Protein AF-A0A9P1CDG1-F1 (afdb_monomer)

Sequence (102 aa):
MGTNEDGKELAAMALNRAYCCNYGEGVAACALRCCDSVFVGASVALEMGPLQPGSLSPVTVALVSMAANGKNPEEIEQVDWVPGPVAQEMAVVATLGNLRTP

Structure (mmCIF, N/CA/C/O backbone):
data_AF-A0A9P1CDG1-F1
#
_entry.id   AF-A0A9P1CDG1-F1
#
loop_
_atom_site.group_PDB
_atom_site.id
_atom_site.type_symbol
_atom_site.label_atom_id
_atom_site.label_alt_id
_atom_site.label_comp_id
_atom_site.label_asym_id
_atom_site.label_entity_id
_atom_site.label_seq_id
_atom_site.pdbx_PDB_ins_code
_atom_site.Cartn_x
_atom_site.Cartn_y
_atom_site.Cartn_z
_atom_site.occupancy
_atom_site.B_iso_or_equiv
_atom_site.auth_seq_id
_atom_site.auth_comp_id
_atom_site.auth_asym_id
_atom_site.auth_atom_id
_atom_site.pdbx_PDB_model_num
ATOM 1 N N . MET A 1 1 ? -12.149 -8.857 14.545 1.00 46.19 1 MET A N 1
ATOM 2 C CA . MET A 1 1 ? -10.729 -8.524 14.765 1.00 46.19 1 MET A CA 1
ATOM 3 C C . MET A 1 1 ? -9.950 -9.208 13.657 1.00 46.19 1 MET A C 1
ATOM 5 O O . MET A 1 1 ? -9.727 -10.406 13.764 1.00 46.19 1 MET A O 1
ATOM 9 N N . GLY A 1 2 ? -9.682 -8.503 12.555 1.00 51.22 2 GLY A N 1
ATOM 10 C CA . GLY A 1 2 ? -8.863 -9.046 11.465 1.00 51.22 2 GLY A CA 1
ATOM 11 C C . GLY A 1 2 ? -7.423 -9.195 11.948 1.00 51.22 2 GLY A C 1
ATOM 12 O O . GLY A 1 2 ? -6.902 -8.293 12.609 1.00 51.22 2 GLY A O 1
ATOM 13 N N . THR A 1 3 ? -6.797 -10.344 11.727 1.00 54.69 3 THR A N 1
ATOM 14 C CA . THR A 1 3 ? -5.433 -10.615 12.210 1.00 54.69 3 THR A CA 1
ATOM 15 C C . THR A 1 3 ? -4.429 -9.787 11.404 1.00 54.69 3 THR A C 1
ATOM 17 O O . THR A 1 3 ? -4.737 -9.294 10.322 1.00 54.69 3 THR A O 1
ATOM 20 N N . ASN A 1 4 ? -3.218 -9.561 11.925 1.00 54.66 4 ASN A N 1
ATOM 21 C CA . ASN A 1 4 ? -2.162 -8.800 11.228 1.00 54.66 4 ASN A CA 1
ATOM 22 C C . ASN A 1 4 ? -1.790 -9.385 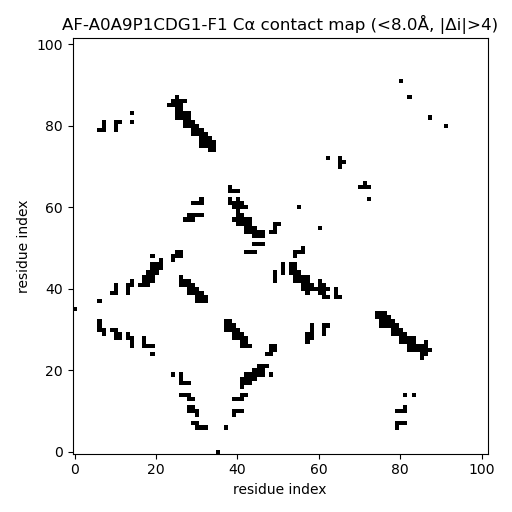9.847 1.00 54.66 4 ASN A C 1
ATOM 24 O O . ASN A 1 4 ? -1.187 -8.695 9.031 1.00 54.66 4 ASN A O 1
ATOM 28 N N . GLU A 1 5 ? -2.172 -10.633 9.572 1.00 59.56 5 GLU A N 1
ATOM 29 C CA . GLU A 1 5 ? -1.958 -11.319 8.295 1.00 59.56 5 GLU A CA 1
ATOM 30 C C . GLU A 1 5 ? -2.842 -10.750 7.167 1.00 59.56 5 GLU A C 1
ATOM 32 O O . GLU A 1 5 ? -2.358 -10.603 6.044 1.00 59.56 5 GLU A O 1
ATOM 37 N N . ASP A 1 6 ? -4.056 -10.279 7.481 1.00 79.38 6 ASP A N 1
ATOM 38 C CA . ASP A 1 6 ? -5.017 -9.767 6.489 1.00 79.38 6 ASP A CA 1
ATOM 39 C C . ASP A 1 6 ? -4.489 -8.535 5.730 1.00 79.38 6 ASP A C 1
ATOM 41 O O . ASP A 1 6 ? -4.676 -8.391 4.524 1.00 79.38 6 ASP A O 1
ATOM 45 N N . GLY A 1 7 ? -3.801 -7.621 6.425 1.00 83.94 7 GLY A N 1
ATOM 46 C CA . GLY A 1 7 ? -3.349 -6.354 5.833 1.00 83.94 7 GLY A CA 1
ATOM 47 C C . GLY A 1 7 ? -2.219 -6.554 4.826 1.00 83.94 7 GLY A C 1
ATOM 48 O O . GLY A 1 7 ? -2.228 -5.985 3.732 1.00 83.94 7 GLY A O 1
ATOM 49 N N . LYS A 1 8 ? -1.273 -7.432 5.163 1.00 86.00 8 LYS A N 1
ATOM 50 C CA . LYS A 1 8 ? -0.129 -7.753 4.308 1.00 86.00 8 LYS A CA 1
ATOM 51 C C . LYS A 1 8 ? -0.546 -8.553 3.074 1.00 86.00 8 LYS A C 1
ATOM 53 O O . LYS A 1 8 ? -0.030 -8.292 1.987 1.00 86.00 8 LYS A O 1
ATOM 58 N N . GLU A 1 9 ? -1.495 -9.477 3.220 1.00 89.62 9 GLU A N 1
ATOM 59 C CA . GLU A 1 9 ? -2.065 -10.223 2.094 1.00 89.62 9 GLU A CA 1
ATOM 60 C C . GLU A 1 9 ? -2.841 -9.298 1.148 1.00 89.62 9 GLU A C 1
ATOM 62 O O . GLU A 1 9 ? -2.596 -9.304 -0.061 1.00 89.62 9 GLU A O 1
ATOM 67 N N . LEU A 1 10 ? -3.690 -8.416 1.684 1.00 91.75 10 LEU A N 1
ATOM 68 C CA . LEU A 1 10 ? -4.426 -7.434 0.884 1.00 91.75 10 LEU A CA 1
ATOM 69 C C . LEU A 1 10 ? -3.488 -6.465 0.146 1.00 91.75 10 LEU A C 1
ATOM 71 O O . LEU A 1 10 ? -3.714 -6.165 -1.030 1.00 91.75 10 LEU A O 1
ATOM 75 N N . ALA A 1 11 ? -2.406 -6.017 0.788 1.00 90.25 11 ALA A N 1
ATOM 76 C CA . ALA A 1 11 ? -1.372 -5.221 0.130 1.00 90.25 11 ALA A CA 1
ATOM 77 C C . ALA A 1 11 ? -0.667 -6.011 -0.989 1.00 90.25 11 ALA A C 1
ATOM 79 O O . ALA A 1 11 ? -0.464 -5.480 -2.081 1.00 90.25 11 ALA A O 1
ATOM 80 N N . ALA A 1 12 ? -0.351 -7.292 -0.775 1.00 88.75 12 ALA A N 1
ATOM 81 C CA . ALA A 1 12 ? 0.241 -8.144 -1.807 1.00 88.75 12 ALA A CA 1
ATOM 82 C C . ALA A 1 12 ? -0.708 -8.361 -2.998 1.00 88.75 12 ALA A C 1
ATOM 84 O O . ALA A 1 12 ? -0.279 -8.334 -4.151 1.00 88.75 12 ALA A O 1
ATOM 85 N N . MET A 1 13 ? -2.012 -8.497 -2.748 1.00 88.81 13 MET A N 1
ATOM 86 C CA . MET A 1 13 ? -3.016 -8.539 -3.813 1.00 88.81 13 MET A CA 1
ATOM 87 C C . MET A 1 13 ? -3.101 -7.208 -4.572 1.00 88.81 13 MET A C 1
ATOM 89 O O . MET A 1 13 ? -3.231 -7.212 -5.798 1.00 88.81 13 MET A O 1
ATOM 93 N N . ALA A 1 14 ? -3.008 -6.074 -3.871 1.00 90.56 14 ALA A N 1
ATOM 94 C CA . ALA A 1 14 ? -3.017 -4.745 -4.479 1.00 90.56 14 ALA A CA 1
ATOM 95 C C . ALA A 1 14 ? -1.774 -4.484 -5.344 1.00 90.56 14 ALA A C 1
ATOM 97 O O . ALA A 1 14 ? -1.891 -3.843 -6.388 1.00 90.56 14 ALA A O 1
ATOM 98 N N . LEU A 1 15 ? -0.614 -5.037 -4.975 1.00 88.81 15 LEU A N 1
ATOM 99 C CA . LEU A 1 15 ? 0.621 -4.934 -5.757 1.00 88.81 15 LEU A CA 1
ATOM 100 C C . LEU A 1 15 ? 0.452 -5.445 -7.195 1.00 88.81 15 LEU A C 1
ATOM 102 O O . LEU A 1 15 ? 0.999 -4.847 -8.117 1.00 88.81 15 LEU A O 1
ATOM 106 N N . ASN A 1 16 ? -0.363 -6.483 -7.412 1.00 85.38 16 ASN A N 1
ATOM 107 C CA . ASN A 1 16 ? -0.655 -7.012 -8.753 1.00 85.38 16 ASN A CA 1
ATOM 108 C C . ASN A 1 16 ? -1.403 -6.018 -9.660 1.00 85.38 16 ASN A C 1
ATOM 110 O O . ASN A 1 16 ? -1.559 -6.269 -10.853 1.00 85.38 16 ASN A O 1
ATOM 114 N N . ARG A 1 17 ? -1.896 -4.908 -9.100 1.00 87.62 17 ARG A N 1
ATOM 115 C CA . ARG A 1 17 ? -2.544 -3.808 -9.826 1.00 87.62 17 ARG A CA 1
ATOM 116 C C . ARG A 1 17 ? -1.684 -2.547 -9.883 1.00 87.62 17 ARG A C 1
ATOM 118 O O . ARG A 1 17 ? -2.152 -1.531 -10.391 1.00 87.62 17 ARG A O 1
ATOM 125 N N . ALA A 1 18 ? -0.463 -2.589 -9.352 1.00 86.88 18 ALA A N 1
ATOM 126 C CA . ALA A 1 18 ? 0.456 -1.472 -9.469 1.00 86.88 18 ALA A CA 1
ATOM 127 C C . ALA A 1 18 ? 0.839 -1.256 -10.937 1.00 86.88 18 ALA A C 1
ATOM 129 O O . ALA A 1 18 ? 0.956 -2.208 -11.712 1.00 86.88 18 ALA A O 1
ATOM 130 N N . TYR A 1 19 ? 1.047 0.001 -11.312 1.00 83.69 19 TYR A N 1
ATOM 131 C CA . TYR A 1 19 ? 1.360 0.377 -12.683 1.00 83.69 19 TYR A CA 1
ATOM 132 C C . TYR A 1 19 ? 2.600 1.262 -12.735 1.00 83.69 19 TYR A C 1
ATOM 134 O O . TYR A 1 19 ? 2.710 2.242 -12.000 1.00 83.69 19 TYR A O 1
ATOM 142 N N . CYS A 1 20 ? 3.509 0.925 -13.645 1.00 78.50 20 CYS A N 1
ATOM 143 C CA . CYS A 1 20 ? 4.598 1.782 -14.086 1.00 78.50 20 CYS A CA 1
ATOM 144 C C . CYS A 1 20 ? 4.797 1.560 -15.588 1.00 78.50 20 CYS A C 1
ATOM 146 O O . CYS A 1 20 ? 4.839 0.412 -16.036 1.00 78.50 20 CYS A O 1
ATOM 148 N N . CYS A 1 21 ? 4.916 2.634 -16.368 1.00 71.00 21 CYS A N 1
ATOM 149 C CA . CYS A 1 21 ? 5.157 2.524 -17.809 1.00 71.00 21 CYS A CA 1
ATOM 150 C C . CYS A 1 21 ? 6.582 2.044 -18.141 1.00 71.00 21 CYS A C 1
ATOM 152 O O . CYS A 1 21 ? 6.800 1.456 -19.199 1.00 71.00 21 CYS A O 1
ATOM 154 N N . ASN A 1 22 ? 7.542 2.274 -17.239 1.00 66.62 22 ASN A N 1
ATOM 155 C CA . ASN A 1 22 ? 8.916 1.818 -17.378 1.00 66.62 22 ASN A CA 1
ATOM 156 C C . ASN A 1 22 ? 9.055 0.435 -16.743 1.00 66.62 22 ASN A C 1
ATOM 158 O O . ASN A 1 22 ? 9.005 0.261 -15.523 1.00 66.62 22 ASN A O 1
ATOM 162 N N . TYR A 1 23 ? 9.224 -0.567 -17.603 1.00 52.38 23 TYR A N 1
ATOM 163 C CA . TYR A 1 23 ? 9.465 -1.941 -17.185 1.00 52.38 23 TYR A CA 1
ATOM 164 C C . TYR A 1 23 ? 10.770 -2.005 -16.377 1.00 52.38 23 TYR A C 1
ATOM 166 O O . TYR A 1 23 ? 11.825 -1.628 -16.881 1.00 52.38 23 TYR A O 1
ATOM 174 N N . GLY A 1 24 ? 10.706 -2.487 -15.134 1.00 51.97 24 GLY A N 1
ATOM 175 C CA . GLY A 1 24 ? 11.884 -2.631 -14.272 1.00 51.97 24 GLY A CA 1
ATOM 176 C C . GLY A 1 24 ? 12.037 -1.581 -13.173 1.00 51.97 24 GLY A C 1
ATOM 177 O O . GLY A 1 24 ? 13.075 -1.557 -12.526 1.00 51.97 24 GLY A O 1
ATOM 178 N N . GLU A 1 25 ? 11.033 -0.745 -12.914 1.00 61.75 25 GLU A N 1
ATOM 179 C CA . GLU A 1 25 ? 11.047 0.127 -11.737 1.00 61.75 25 GLU A CA 1
ATOM 180 C C . GLU A 1 25 ? 10.252 -0.427 -10.561 1.00 61.75 25 GLU A C 1
ATOM 182 O O . GLU A 1 25 ? 9.294 -1.190 -10.705 1.00 61.75 25 GLU A O 1
ATOM 187 N N . GLY A 1 26 ? 10.687 -0.032 -9.366 1.00 66.56 26 GLY A N 1
ATOM 188 C CA . GLY A 1 26 ? 10.120 -0.482 -8.112 1.00 66.56 26 GLY A CA 1
ATOM 189 C C . GLY A 1 26 ? 8.686 -0.005 -7.901 1.00 66.56 26 GLY A C 1
ATOM 190 O O . GLY A 1 26 ? 8.453 1.085 -7.385 1.00 66.56 26 GLY A O 1
ATOM 191 N N . VAL A 1 27 ? 7.717 -0.851 -8.240 1.00 79.69 27 VAL A N 1
ATOM 192 C CA . VAL A 1 27 ? 6.331 -0.710 -7.782 1.00 79.69 27 VAL A CA 1
ATOM 193 C C . VAL A 1 27 ? 6.186 -1.218 -6.353 1.00 79.69 27 VAL A C 1
ATOM 195 O O . VAL A 1 27 ? 6.927 -2.095 -5.927 1.00 79.69 27 VAL A O 1
ATOM 198 N N . ALA A 1 28 ? 5.226 -0.700 -5.601 1.00 87.25 28 ALA A N 1
ATOM 199 C CA . ALA A 1 28 ? 4.924 -1.186 -4.264 1.00 87.25 28 ALA A CA 1
ATOM 200 C C . ALA A 1 28 ? 3.419 -1.112 -4.004 1.00 87.25 28 ALA A C 1
ATOM 202 O O . ALA A 1 28 ? 2.654 -0.550 -4.794 1.00 87.25 28 ALA A O 1
ATOM 203 N N . ALA A 1 29 ? 3.005 -1.686 -2.886 1.00 90.81 29 ALA A N 1
ATOM 204 C CA . ALA A 1 29 ? 1.662 -1.557 -2.362 1.00 90.81 29 ALA A CA 1
ATOM 205 C C . ALA A 1 29 ? 1.698 -1.375 -0.848 1.00 90.81 29 ALA A C 1
ATOM 207 O O . ALA A 1 29 ? 2.653 -1.777 -0.178 1.00 90.81 29 ALA A O 1
ATOM 208 N N . CYS A 1 30 ? 0.645 -0.781 -0.303 1.00 93.06 30 CYS A N 1
ATOM 209 C CA . CYS A 1 30 ? 0.446 -0.711 1.131 1.00 93.06 30 CYS A CA 1
ATOM 210 C C . CYS A 1 30 ? -0.997 -1.017 1.518 1.00 93.06 30 CYS A C 1
ATOM 212 O O . CYS A 1 30 ? -1.916 -0.854 0.713 1.00 93.06 30 CYS A O 1
ATOM 214 N N . A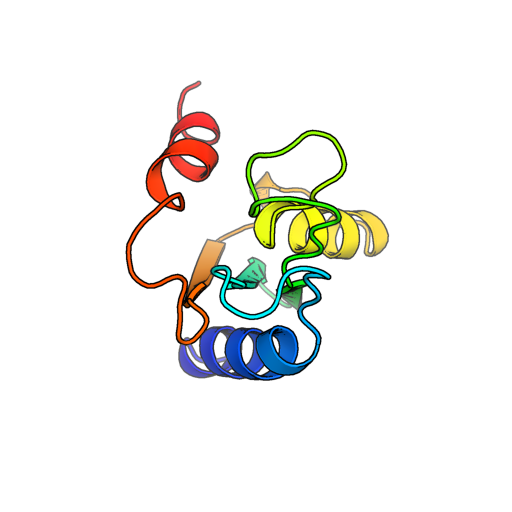LA A 1 31 ? -1.182 -1.390 2.778 1.00 94.62 31 ALA A N 1
ATOM 215 C CA . ALA A 1 31 ? -2.470 -1.424 3.445 1.00 94.62 31 ALA A CA 1
ATOM 216 C C . ALA A 1 31 ? -2.431 -0.523 4.684 1.00 94.62 31 ALA A C 1
ATOM 218 O O . ALA A 1 31 ? -1.486 -0.580 5.470 1.00 94.62 31 ALA A O 1
ATOM 219 N N . LEU A 1 32 ? -3.456 0.306 4.846 1.00 94.12 32 LEU A N 1
ATOM 220 C CA . LEU A 1 32 ? -3.737 1.092 6.040 1.00 94.12 32 LEU A CA 1
ATOM 221 C C . LEU A 1 32 ? -4.830 0.374 6.819 1.00 94.12 32 LEU A C 1
ATOM 223 O O . LEU A 1 32 ? -5.917 0.136 6.286 1.00 94.12 32 LEU A O 1
ATOM 227 N N . ARG A 1 33 ? -4.543 0.021 8.066 1.00 92.12 33 ARG A N 1
ATOM 228 C CA . ARG A 1 33 ? -5.508 -0.605 8.964 1.00 92.12 33 ARG A CA 1
ATOM 229 C C . ARG A 1 33 ? -6.110 0.445 9.883 1.00 92.12 33 ARG A C 1
ATOM 231 O O . ARG A 1 33 ? -5.379 1.137 10.587 1.00 92.12 33 ARG A O 1
ATOM 238 N N . CYS A 1 34 ? -7.431 0.495 9.888 1.00 89.06 34 CYS A N 1
ATOM 239 C CA . CYS A 1 34 ? -8.254 1.201 10.862 1.00 89.06 34 CYS A CA 1
ATOM 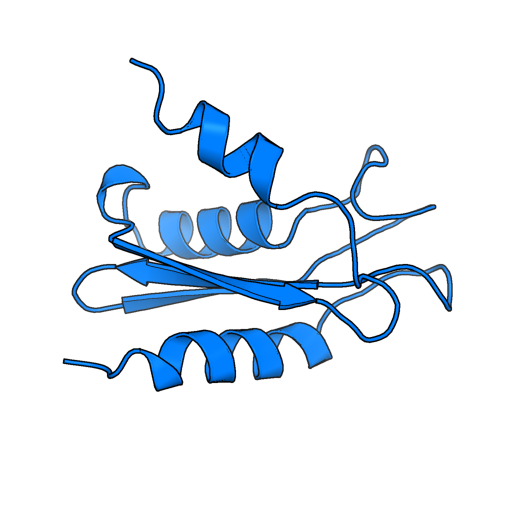240 C C . CYS A 1 34 ? -9.060 0.161 11.653 1.00 89.06 34 CYS A C 1
ATOM 242 O O . CYS A 1 34 ? -9.311 -0.920 11.119 1.00 89.06 34 CYS A O 1
ATOM 244 N N . CYS A 1 35 ? -9.508 0.490 12.871 1.00 82.25 35 CYS A N 1
ATOM 245 C CA . CYS A 1 35 ? -10.230 -0.396 13.806 1.00 82.25 35 CYS A CA 1
ATOM 246 C C . CYS A 1 35 ? -11.061 -1.532 13.162 1.00 82.25 35 CYS A C 1
ATOM 248 O O . CYS A 1 35 ? -10.981 -2.692 13.571 1.00 82.25 35 CYS A O 1
ATOM 250 N N . ASP A 1 36 ? -11.900 -1.189 12.178 1.00 86.00 36 ASP A N 1
ATOM 251 C CA . ASP A 1 36 ? -12.861 -2.076 11.515 1.00 86.00 36 ASP A CA 1
ATOM 252 C C . ASP A 1 36 ? -12.624 -2.270 10.006 1.00 86.00 36 ASP A C 1
ATOM 254 O O . ASP A 1 36 ? -13.398 -2.973 9.357 1.00 86.00 36 ASP A O 1
ATOM 258 N N . SER A 1 37 ? -11.588 -1.652 9.432 1.00 90.12 37 SER A N 1
ATOM 259 C CA . SER A 1 37 ? -11.437 -1.502 7.980 1.00 90.12 37 SER A CA 1
ATOM 260 C C . SER A 1 37 ? -9.978 -1.588 7.534 1.00 90.12 37 SER A C 1
ATOM 262 O O . SER A 1 37 ? -9.066 -1.178 8.248 1.00 90.12 37 SER A O 1
ATOM 264 N N . VAL A 1 38 ? -9.749 -2.062 6.308 1.00 92.75 38 VAL A N 1
ATOM 265 C CA . VAL A 1 38 ? -8.426 -2.050 5.672 1.00 92.75 38 VAL A CA 1
ATOM 266 C C . VAL A 1 38 ? -8.526 -1.366 4.315 1.00 92.75 38 VAL A C 1
ATOM 268 O O . VAL A 1 38 ? -9.344 -1.750 3.480 1.00 92.75 38 VAL A O 1
ATOM 271 N N . PHE A 1 39 ? -7.674 -0.371 4.083 1.00 94.12 39 PHE A N 1
ATOM 272 C CA . PHE A 1 39 ? -7.610 0.382 2.833 1.00 94.12 39 PHE A CA 1
ATOM 273 C C . PHE A 1 39 ? -6.285 0.121 2.141 1.00 94.12 39 PHE A C 1
ATOM 275 O O . PHE A 1 39 ? -5.227 0.308 2.733 1.00 94.12 39 PHE A O 1
ATOM 282 N N . VAL A 1 40 ? -6.330 -0.303 0.883 1.00 94.38 40 VAL A N 1
ATOM 283 C CA . VAL A 1 40 ? -5.125 -0.631 0.119 1.00 94.38 40 VAL A CA 1
ATOM 284 C C . VAL A 1 40 ? -4.815 0.425 -0.925 1.00 94.38 40 VAL A C 1
ATOM 286 O O . VAL A 1 40 ? -5.711 1.052 -1.487 1.00 94.38 40 VAL A O 1
ATOM 289 N N . GLY A 1 41 ? -3.533 0.584 -1.218 1.00 93.25 41 GLY A N 1
ATOM 290 C CA . GLY A 1 41 ? -3.056 1.427 -2.300 1.00 93.25 41 GLY A CA 1
ATOM 291 C C . GLY A 1 41 ? -1.888 0.769 -3.008 1.00 93.25 41 GLY A C 1
ATOM 292 O O . GLY A 1 41 ? -1.076 0.090 -2.386 1.00 93.25 41 GLY A O 1
ATOM 293 N N . ALA A 1 42 ? -1.819 0.957 -4.319 1.00 91.44 42 ALA A N 1
ATOM 294 C CA . ALA A 1 42 ? -0.743 0.464 -5.166 1.00 91.44 42 ALA A CA 1
ATOM 295 C C . ALA A 1 42 ? -0.090 1.647 -5.881 1.00 91.44 42 ALA A C 1
ATOM 297 O O . ALA A 1 42 ? -0.772 2.625 -6.193 1.00 91.44 42 ALA A O 1
ATOM 298 N N . SER A 1 43 ? 1.217 1.568 -6.132 1.00 87.56 43 SER A N 1
ATOM 299 C CA . SER A 1 43 ? 1.929 2.614 -6.867 1.00 87.56 43 SER A CA 1
ATOM 300 C C . SER A 1 43 ? 1.334 2.797 -8.261 1.00 87.56 43 SER A C 1
ATOM 302 O O . SER A 1 43 ? 1.079 1.818 -8.969 1.00 87.56 43 SER A O 1
ATOM 304 N N . VAL A 1 44 ? 1.206 4.052 -8.680 1.00 85.56 44 VAL A N 1
ATOM 305 C CA . VAL A 1 44 ? 0.919 4.422 -10.070 1.00 85.56 44 VAL A CA 1
ATOM 306 C C . VAL A 1 44 ? 1.988 5.411 -10.499 1.00 85.56 44 VAL A C 1
ATOM 308 O O . VAL A 1 44 ? 2.017 6.521 -9.985 1.00 85.56 44 VAL A O 1
ATOM 311 N N . ALA A 1 45 ? 2.883 5.021 -11.400 1.00 79.69 45 ALA A N 1
ATOM 312 C CA . ALA A 1 45 ? 3.973 5.872 -11.870 1.00 79.69 45 ALA A CA 1
ATOM 313 C C . ALA A 1 45 ? 3.885 6.108 -13.382 1.00 79.69 45 ALA A C 1
ATOM 315 O O . ALA A 1 45 ? 3.604 5.183 -14.151 1.00 79.69 45 ALA A O 1
ATOM 316 N N . LEU A 1 46 ? 4.110 7.361 -13.788 1.00 63.25 46 LEU A N 1
ATOM 317 C CA . LEU A 1 46 ? 4.069 7.793 -15.190 1.00 63.25 46 LEU A CA 1
ATOM 318 C C . LEU A 1 46 ? 5.454 7.899 -15.829 1.00 63.25 46 LEU A C 1
ATOM 320 O O . LEU A 1 46 ? 5.530 7.761 -17.039 1.00 63.25 46 LEU A O 1
ATOM 324 N N . GLU A 1 47 ? 6.515 8.126 -15.049 1.00 57.38 47 GLU A N 1
ATOM 325 C CA . GLU A 1 47 ? 7.919 8.097 -15.480 1.00 57.38 47 GLU A CA 1
ATOM 326 C C . GLU A 1 47 ? 8.821 7.795 -14.271 1.00 57.38 47 GLU A C 1
ATOM 328 O O . GLU A 1 47 ? 8.500 8.189 -13.153 1.00 57.38 47 GLU A O 1
ATOM 333 N N . MET A 1 48 ? 9.943 7.112 -14.514 1.00 55.09 48 MET A N 1
ATOM 334 C CA . MET A 1 48 ? 11.129 6.963 -13.646 1.00 55.09 48 MET A CA 1
ATOM 335 C C . MET A 1 48 ? 10.889 6.917 -12.105 1.00 55.09 48 MET A C 1
ATOM 337 O O . MET A 1 48 ? 11.537 7.634 -11.335 1.00 55.09 48 MET A O 1
ATOM 341 N N . GLY A 1 49 ? 9.948 6.089 -11.646 1.00 53.75 49 GLY A N 1
ATOM 342 C CA . GLY A 1 49 ? 9.780 5.688 -10.253 1.00 53.75 49 GLY A CA 1
ATOM 343 C C . GLY A 1 49 ? 8.732 6.476 -9.450 1.00 53.75 49 GLY A C 1
ATOM 344 O O . GLY A 1 49 ? 8.143 7.460 -9.905 1.00 53.75 49 GLY A O 1
ATOM 345 N N . PRO A 1 50 ? 8.473 6.059 -8.196 1.00 53.62 50 PRO A N 1
ATOM 346 C CA . PRO A 1 50 ? 7.416 6.627 -7.352 1.00 53.62 50 PRO A CA 1
ATOM 347 C C . PRO A 1 50 ? 7.680 8.066 -6.866 1.00 53.62 50 PRO A C 1
ATOM 349 O O . PRO A 1 50 ? 6.828 8.630 -6.186 1.00 53.62 50 PRO A O 1
ATOM 352 N N . LEU A 1 51 ? 8.841 8.654 -7.185 1.00 56.78 51 LEU A N 1
ATOM 353 C CA . LEU A 1 51 ? 9.274 9.980 -6.717 1.00 56.78 51 LEU A CA 1
ATOM 354 C C . LEU A 1 51 ? 9.209 11.077 -7.795 1.00 56.78 51 LEU A C 1
ATOM 356 O O . LEU A 1 51 ? 9.564 12.220 -7.514 1.00 56.78 51 LEU A O 1
ATOM 360 N N . GLN A 1 52 ? 8.776 10.752 -9.014 1.00 63.97 52 GLN A N 1
ATOM 361 C CA . GLN A 1 52 ? 8.643 11.735 -10.090 1.00 63.97 52 GLN A CA 1
ATOM 362 C C . GLN A 1 52 ? 7.307 12.492 -10.014 1.00 63.97 52 GLN A C 1
ATOM 364 O O . GLN A 1 52 ? 6.299 11.941 -9.553 1.00 63.97 52 GLN A O 1
ATOM 369 N N . PRO A 1 53 ? 7.259 13.748 -10.495 1.00 60.62 53 PRO A N 1
ATOM 370 C CA . PRO A 1 53 ? 6.009 14.474 -10.674 1.00 60.62 53 PRO A CA 1
ATOM 371 C C . PRO A 1 53 ? 5.018 13.665 -11.523 1.00 60.62 53 PRO A C 1
ATOM 373 O O . PRO A 1 53 ? 5.342 13.230 -12.623 1.00 60.62 53 PRO A O 1
ATOM 376 N N . GLY A 1 54 ? 3.802 13.468 -11.010 1.00 69.06 54 GLY A N 1
ATOM 377 C CA . GLY A 1 54 ? 2.763 12.671 -11.675 1.00 69.06 54 GLY A CA 1
ATOM 378 C C . GLY A 1 54 ? 2.681 11.210 -11.221 1.00 69.06 54 GLY A C 1
ATOM 379 O O . GLY A 1 54 ? 1.715 10.535 -11.574 1.00 69.06 54 GLY A O 1
ATOM 380 N N . SER A 1 55 ? 3.622 10.737 -10.399 1.00 78.75 55 SER A N 1
ATOM 381 C CA . SER A 1 55 ? 3.519 9.441 -9.726 1.00 78.75 55 SER A CA 1
ATOM 382 C C . SER A 1 55 ? 2.717 9.550 -8.422 1.00 78.75 55 SER A C 1
ATOM 384 O O . SER A 1 55 ? 2.831 10.517 -7.668 1.00 78.75 55 SER A O 1
ATOM 386 N N . LEU A 1 56 ? 1.910 8.533 -8.132 1.00 84.38 56 LEU A N 1
ATOM 387 C CA . LEU A 1 56 ? 1.204 8.353 -6.870 1.00 84.38 56 LEU A CA 1
ATOM 388 C C . LEU A 1 56 ? 1.860 7.228 -6.076 1.00 84.38 56 LEU A C 1
ATOM 390 O O . LEU A 1 56 ? 1.965 6.086 -6.536 1.00 84.38 56 LEU A O 1
ATOM 394 N N . SER A 1 57 ? 2.270 7.557 -4.852 1.00 84.69 57 SER A N 1
ATOM 395 C CA . SER A 1 57 ? 2.769 6.563 -3.907 1.00 84.69 57 SER A CA 1
ATOM 396 C C . SER A 1 57 ? 1.633 5.638 -3.438 1.00 84.69 57 SER A C 1
ATOM 398 O O . SER A 1 57 ? 0.480 6.079 -3.360 1.00 84.69 57 SER A O 1
ATOM 400 N N . PRO A 1 58 ? 1.931 4.389 -3.036 1.00 89.25 58 PRO A N 1
ATOM 401 C CA . PRO A 1 58 ? 0.932 3.479 -2.477 1.00 89.25 58 PRO A CA 1
ATOM 402 C C . PRO A 1 58 ? 0.180 4.078 -1.290 1.00 89.25 58 PRO A C 1
ATOM 404 O O . PRO A 1 58 ? -1.036 3.945 -1.200 1.00 89.25 58 PRO A O 1
ATOM 407 N N . VAL A 1 59 ? 0.894 4.798 -0.415 1.00 90.81 59 VAL A N 1
ATOM 408 C CA . VAL A 1 59 ? 0.311 5.439 0.772 1.00 90.81 59 VAL A CA 1
ATOM 409 C C . VAL A 1 59 ? -0.686 6.513 0.363 1.00 90.81 59 VAL A C 1
ATOM 411 O O . VAL A 1 59 ? -1.784 6.562 0.907 1.00 90.81 59 VAL A O 1
ATOM 414 N N . THR A 1 60 ? -0.348 7.339 -0.630 1.00 90.88 60 THR A N 1
ATOM 415 C CA . THR A 1 60 ? -1.262 8.361 -1.156 1.00 90.88 60 THR A CA 1
ATOM 416 C C . THR A 1 60 ? -2.540 7.724 -1.695 1.00 90.88 60 THR A C 1
ATOM 418 O O . THR A 1 60 ? -3.632 8.186 -1.377 1.00 90.88 60 THR A O 1
ATOM 421 N N . VAL A 1 61 ? -2.422 6.637 -2.461 1.00 92.69 61 VAL A N 1
ATOM 422 C CA . VAL A 1 61 ? -3.587 5.924 -3.008 1.00 92.69 61 VAL A CA 1
ATOM 423 C C . VAL A 1 61 ? -4.443 5.317 -1.891 1.00 92.69 61 VAL A C 1
ATOM 425 O O . VAL A 1 61 ? -5.666 5.465 -1.910 1.00 92.69 61 VAL A O 1
ATOM 428 N N . ALA A 1 62 ? -3.822 4.698 -0.885 1.00 93.50 62 ALA A N 1
ATOM 429 C CA . ALA A 1 62 ? -4.543 4.119 0.246 1.00 93.50 62 ALA A CA 1
ATOM 430 C C . ALA A 1 62 ? -5.257 5.192 1.087 1.00 93.50 62 ALA A C 1
ATOM 432 O O . ALA A 1 62 ? -6.412 5.004 1.465 1.00 93.50 62 ALA A O 1
ATOM 433 N N . LEU A 1 63 ? -4.614 6.343 1.318 1.00 94.00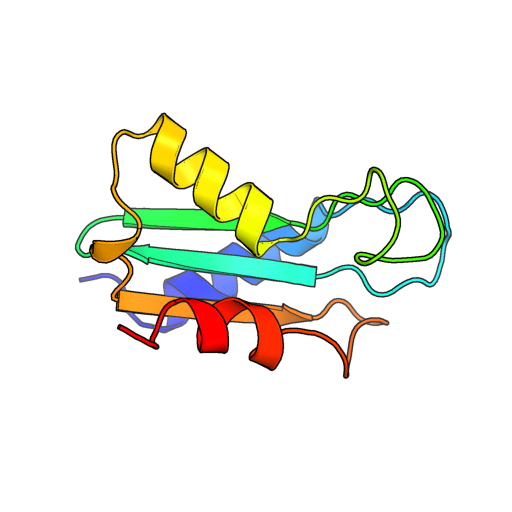 63 LEU A N 1
ATOM 434 C CA . LEU A 1 63 ? -5.213 7.487 2.014 1.00 94.00 63 LEU A CA 1
ATOM 435 C C . LEU A 1 63 ? -6.405 8.067 1.246 1.00 94.00 63 LEU A C 1
ATOM 437 O O . LEU A 1 63 ? -7.417 8.397 1.857 1.00 94.00 63 LEU A O 1
ATOM 441 N N . VAL A 1 64 ? -6.329 8.153 -0.085 1.00 94.50 64 VAL A N 1
ATOM 442 C CA . VAL A 1 64 ? -7.470 8.578 -0.914 1.00 94.50 64 VAL A CA 1
ATOM 443 C C . VAL A 1 64 ? -8.624 7.582 -0.801 1.00 94.50 64 VAL A C 1
ATOM 445 O O . VAL A 1 64 ? -9.767 7.999 -0.618 1.00 94.50 64 VAL A O 1
ATOM 448 N N . SER A 1 65 ? -8.344 6.274 -0.849 1.00 93.44 65 SER A N 1
ATOM 449 C CA . SER A 1 65 ? -9.371 5.240 -0.654 1.00 93.44 65 SER A CA 1
ATOM 450 C C . SER A 1 65 ? -10.026 5.339 0.724 1.00 93.44 65 SER A C 1
ATOM 452 O O . SER A 1 65 ? -11.236 5.156 0.851 1.00 93.44 65 SER A O 1
ATOM 454 N N . MET A 1 66 ? -9.236 5.623 1.752 1.00 93.88 66 MET A N 1
ATOM 455 C CA . MET A 1 66 ? -9.695 5.787 3.123 1.00 93.88 66 MET A CA 1
ATOM 456 C C . MET A 1 66 ? -10.571 7.040 3.285 1.00 93.88 66 MET A C 1
ATOM 458 O O . MET A 1 66 ? -11.689 6.951 3.796 1.00 93.88 66 MET A O 1
ATOM 462 N N . ALA A 1 67 ? -10.126 8.182 2.755 1.00 94.31 67 ALA A N 1
ATOM 463 C CA . ALA A 1 67 ? -10.887 9.430 2.761 1.00 94.31 67 ALA A CA 1
ATOM 464 C C . ALA A 1 67 ? -12.206 9.309 1.978 1.00 94.31 67 ALA A C 1
ATOM 466 O O . ALA A 1 67 ? -13.240 9.803 2.425 1.00 94.31 67 ALA A O 1
ATOM 467 N N . ALA A 1 68 ? -12.209 8.586 0.853 1.00 94.75 68 ALA A N 1
ATOM 468 C CA . ALA A 1 68 ? -13.418 8.309 0.074 1.00 94.75 68 ALA A CA 1
ATOM 469 C C . ALA A 1 68 ? -14.464 7.477 0.843 1.00 94.75 68 ALA A C 1
ATOM 471 O O . ALA A 1 68 ? -15.643 7.510 0.498 1.00 94.75 68 ALA A O 1
ATOM 472 N N . ASN A 1 69 ? -14.047 6.762 1.893 1.00 93.12 69 ASN A N 1
ATOM 473 C CA . ASN A 1 69 ? -14.923 6.014 2.798 1.00 93.12 69 ASN A CA 1
ATOM 474 C C . ASN A 1 69 ? -15.201 6.763 4.117 1.00 93.12 69 ASN A C 1
ATOM 476 O O . ASN A 1 69 ? -15.729 6.174 5.058 1.00 93.12 69 ASN A O 1
ATOM 480 N N . GLY A 1 70 ? -14.864 8.056 4.197 1.00 93.38 70 GLY A N 1
ATOM 481 C CA . GLY A 1 70 ? -15.177 8.908 5.347 1.00 93.38 70 GLY A CA 1
ATOM 482 C C . GLY A 1 70 ? -14.329 8.643 6.594 1.00 93.38 70 GLY A C 1
ATOM 483 O O . GLY A 1 70 ? -14.763 8.981 7.692 1.00 93.38 70 GLY A O 1
ATOM 484 N N . LYS A 1 71 ? -13.151 8.029 6.440 1.00 91.81 71 LYS A N 1
ATOM 485 C CA . LYS A 1 71 ? -12.218 7.737 7.537 1.00 91.81 71 LYS A CA 1
ATOM 486 C C . LYS A 1 71 ? -11.107 8.789 7.617 1.00 91.81 71 LYS A C 1
ATOM 488 O O . LYS A 1 71 ? -10.643 9.285 6.587 1.00 91.81 71 LYS A O 1
ATOM 493 N N . ASN A 1 72 ? -10.656 9.099 8.830 1.00 92.06 72 ASN A N 1
ATOM 494 C CA . ASN A 1 72 ? -9.640 10.123 9.100 1.00 92.06 72 ASN A CA 1
ATOM 495 C C . ASN A 1 72 ? -8.260 9.506 9.339 1.00 92.06 72 ASN A C 1
ATOM 497 O O . ASN A 1 72 ? -8.188 8.506 10.048 1.00 92.06 72 ASN A O 1
ATOM 501 N N . PRO A 1 73 ? -7.156 10.087 8.826 1.00 89.25 73 PRO A N 1
ATOM 502 C CA . PRO A 1 73 ? -5.802 9.531 8.975 1.00 89.25 73 PRO A CA 1
ATOM 503 C C . PRO A 1 73 ? -5.379 9.196 10.416 1.00 89.25 73 PRO A C 1
ATOM 505 O O . PRO A 1 73 ? -4.556 8.312 10.623 1.00 89.25 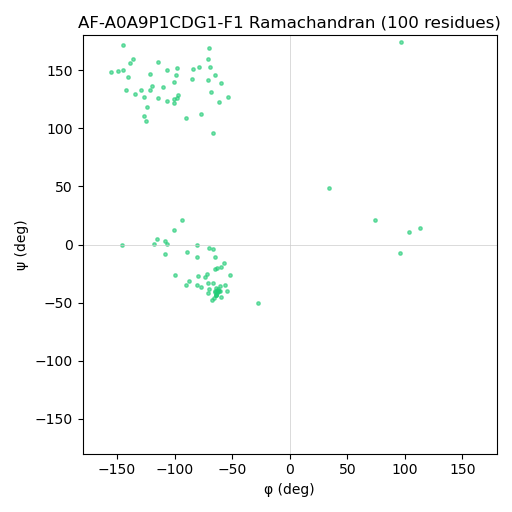73 PRO A O 1
ATOM 508 N N . GLU A 1 74 ? -5.956 9.871 11.411 1.00 92.25 74 GLU A N 1
ATOM 509 C CA . GLU A 1 74 ? -5.739 9.608 12.840 1.00 92.25 74 GLU A CA 1
ATOM 510 C C . GLU A 1 74 ? -6.239 8.222 13.291 1.00 92.25 74 GLU A C 1
ATOM 512 O O . GLU A 1 74 ? -5.777 7.697 14.299 1.00 92.25 74 GLU A O 1
ATOM 517 N N . GLU A 1 75 ? -7.148 7.604 12.532 1.00 91.19 75 GLU A N 1
ATOM 518 C CA . GLU A 1 75 ? -7.682 6.258 12.774 1.00 91.19 75 GLU A CA 1
ATOM 519 C C . GLU A 1 75 ? -6.743 5.142 12.278 1.00 91.19 75 GLU A C 1
ATOM 521 O O . GLU A 1 75 ? -7.090 3.964 12.370 1.00 91.19 75 GLU A O 1
ATOM 526 N N . ILE A 1 76 ? -5.583 5.476 11.698 1.00 92.88 76 ILE A N 1
ATOM 527 C CA . ILE A 1 76 ? -4.621 4.484 11.203 1.00 92.88 76 ILE A CA 1
ATOM 528 C C . ILE A 1 76 ? -3.856 3.883 12.386 1.00 92.88 76 ILE A C 1
ATOM 530 O O . ILE A 1 76 ? -3.019 4.533 13.013 1.00 92.88 76 ILE A O 1
ATOM 534 N N . GLU A 1 77 ? -4.090 2.601 12.642 1.00 91.88 77 GLU A N 1
ATOM 535 C CA . GLU A 1 77 ? -3.430 1.834 13.703 1.00 91.88 77 GLU A CA 1
ATOM 536 C C . GLU A 1 77 ? -2.143 1.165 13.205 1.00 91.88 77 GLU A C 1
ATOM 538 O O . GLU A 1 77 ? -1.161 1.040 13.941 1.00 91.88 77 GLU A O 1
ATOM 543 N N . GLN A 1 78 ? -2.137 0.733 11.940 1.00 89.81 78 GLN A N 1
ATOM 544 C CA . GLN A 1 78 ? -1.029 -0.002 11.337 1.00 89.81 78 GLN A CA 1
ATOM 545 C C . GLN A 1 78 ? -0.918 0.285 9.839 1.00 89.81 78 GLN A C 1
ATOM 547 O O . GLN A 1 78 ? -1.912 0.510 9.147 1.00 89.81 78 GLN A O 1
ATOM 552 N N . VAL A 1 79 ? 0.320 0.233 9.345 1.00 91.06 79 VAL A N 1
ATOM 553 C CA . VAL A 1 79 ? 0.648 0.321 7.923 1.00 91.06 79 VAL A CA 1
ATOM 554 C C . VAL A 1 79 ? 1.461 -0.903 7.527 1.00 91.06 79 VAL A C 1
ATOM 556 O O . VAL A 1 79 ? 2.565 -1.104 8.032 1.00 91.06 79 VAL A O 1
ATOM 559 N N . ASP A 1 80 ? 0.924 -1.701 6.610 1.00 91.12 80 ASP A N 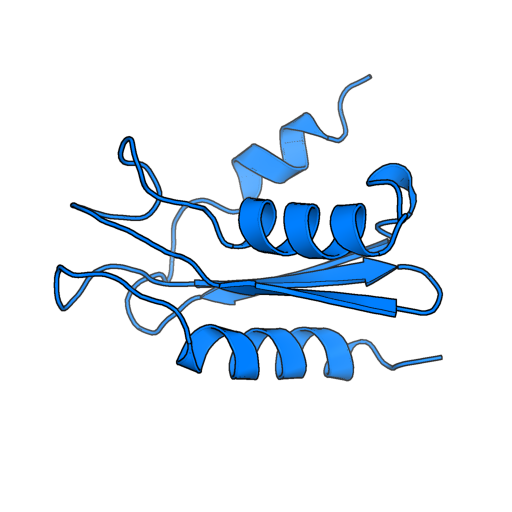1
ATOM 560 C CA . ASP A 1 80 ? 1.616 -2.846 6.026 1.00 91.12 80 ASP A CA 1
ATOM 561 C C . ASP A 1 80 ? 2.156 -2.463 4.653 1.00 91.12 80 ASP A C 1
ATOM 563 O O . ASP A 1 80 ? 1.412 -2.006 3.789 1.00 91.12 80 ASP A O 1
ATOM 567 N N . TRP A 1 81 ? 3.456 -2.652 4.444 1.00 88.06 81 TRP A N 1
ATOM 568 C CA . TRP A 1 81 ? 4.122 -2.351 3.181 1.00 88.06 81 TRP A CA 1
ATOM 569 C C . TRP A 1 81 ? 4.545 -3.631 2.469 1.00 88.06 81 TRP A C 1
ATOM 571 O O . TRP A 1 81 ? 5.133 -4.529 3.080 1.00 88.06 81 TRP A O 1
ATOM 581 N N . VAL A 1 82 ? 4.293 -3.685 1.163 1.00 88.38 82 VAL A N 1
ATOM 582 C CA . VAL A 1 82 ? 4.728 -4.771 0.288 1.00 88.38 82 VAL A CA 1
ATOM 583 C C . VAL A 1 82 ? 5.520 -4.168 -0.873 1.00 88.38 82 VAL A C 1
ATOM 585 O O . VAL A 1 82 ? 4.934 -3.539 -1.759 1.00 88.38 82 VAL A O 1
ATOM 588 N N . PRO A 1 83 ? 6.856 -4.328 -0.885 1.00 84.00 83 PRO A N 1
ATOM 589 C CA . PRO A 1 83 ? 7.654 -3.914 -2.024 1.00 84.00 83 PRO A CA 1
ATOM 590 C C . PRO A 1 83 ? 7.393 -4.864 -3.194 1.00 84.00 83 PRO A C 1
ATOM 592 O O . PRO A 1 83 ? 7.262 -6.077 -3.021 1.00 84.00 83 PRO A O 1
ATOM 595 N N . GLY A 1 84 ? 7.345 -4.316 -4.400 1.00 72.88 84 GLY A N 1
ATOM 596 C CA . GLY A 1 84 ? 7.421 -5.106 -5.616 1.00 72.88 84 GLY A CA 1
ATOM 597 C C . GLY A 1 84 ? 8.813 -5.696 -5.823 1.00 72.88 84 GLY A C 1
ATOM 598 O O . GLY A 1 84 ? 9.773 -5.294 -5.161 1.00 72.88 84 GLY A O 1
ATOM 599 N N . PRO A 1 85 ? 8.950 -6.624 -6.781 1.00 64.19 85 PRO A N 1
ATOM 600 C CA . PRO A 1 85 ? 10.173 -7.399 -6.991 1.00 64.19 85 PRO A CA 1
ATOM 601 C C . PRO A 1 85 ? 11.413 -6.547 -7.308 1.00 64.19 85 PRO A C 1
ATOM 603 O O . PRO A 1 85 ? 12.526 -7.018 -7.113 1.00 64.19 85 PRO A O 1
ATOM 606 N N . VAL A 1 86 ? 11.233 -5.298 -7.756 1.00 58.91 86 VAL A N 1
ATOM 607 C CA . VAL A 1 86 ? 12.328 -4.355 -8.048 1.00 58.91 86 VAL A CA 1
ATOM 608 C C . VAL A 1 86 ? 12.432 -3.209 -7.019 1.00 58.91 86 VAL A C 1
ATOM 610 O O . VAL A 1 86 ? 13.394 -2.453 -7.020 1.00 58.91 86 VAL A O 1
ATOM 613 N N . ALA A 1 87 ? 11.470 -3.072 -6.098 1.00 52.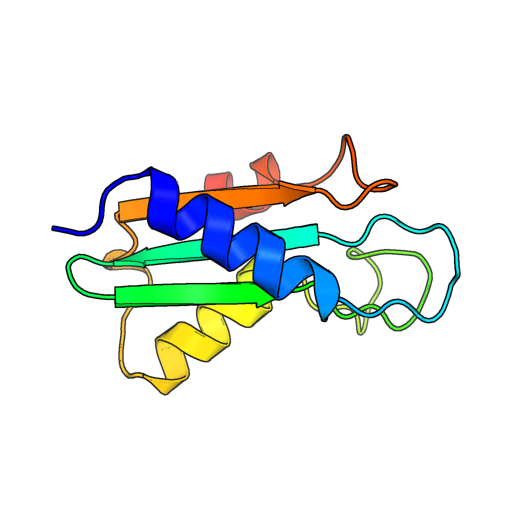19 87 ALA A N 1
ATOM 614 C CA . ALA A 1 87 ? 11.336 -1.930 -5.177 1.00 52.19 87 ALA A CA 1
ATOM 615 C C . ALA A 1 87 ? 12.009 -2.128 -3.811 1.00 52.19 87 ALA A C 1
ATOM 617 O O . ALA A 1 87 ? 11.607 -1.501 -2.831 1.00 52.19 87 ALA A O 1
ATOM 618 N N . GLN A 1 88 ? 12.970 -3.044 -3.710 1.00 46.00 88 GLN A N 1
ATOM 619 C CA . GLN A 1 88 ? 13.335 -3.651 -2.431 1.00 46.00 88 GLN A CA 1
ATOM 620 C C . GLN A 1 88 ? 13.974 -2.726 -1.377 1.00 46.00 88 GLN A C 1
ATOM 622 O O . GLN A 1 88 ? 14.145 -3.206 -0.263 1.00 46.00 88 GLN A O 1
ATOM 627 N N . GLU A 1 89 ? 14.260 -1.435 -1.619 1.00 40.16 89 GLU A N 1
ATOM 628 C CA . GLU A 1 89 ? 15.033 -0.667 -0.619 1.00 40.16 89 GLU A CA 1
ATOM 629 C C . GLU A 1 89 ? 14.754 0.831 -0.391 1.00 40.16 89 GLU A C 1
ATOM 631 O O . GLU A 1 89 ? 15.380 1.405 0.497 1.00 40.16 89 GLU A O 1
ATOM 636 N N . MET A 1 90 ? 13.820 1.509 -1.069 1.00 44.47 90 MET A N 1
ATOM 637 C CA . MET A 1 90 ? 13.680 2.966 -0.870 1.00 44.47 90 MET A CA 1
ATOM 638 C C . MET A 1 90 ? 12.234 3.450 -0.703 1.00 44.47 90 MET A C 1
ATOM 640 O O . MET A 1 90 ? 11.393 3.195 -1.554 1.00 44.47 90 MET A O 1
ATOM 644 N N . ALA A 1 91 ? 12.001 4.232 0.366 1.00 48.41 91 ALA A N 1
ATOM 645 C CA . ALA A 1 91 ? 10.944 5.254 0.531 1.00 48.41 91 ALA A CA 1
ATOM 646 C C . ALA A 1 91 ? 9.797 5.058 1.556 1.00 48.41 91 ALA A C 1
ATOM 648 O O . ALA A 1 91 ? 8.864 5.854 1.542 1.00 48.41 91 ALA A O 1
ATOM 649 N N . VAL A 1 92 ? 9.849 4.126 2.518 1.00 47.44 92 VAL A N 1
ATOM 650 C CA . VAL A 1 92 ? 8.763 4.025 3.539 1.00 47.44 92 VAL A CA 1
ATOM 651 C C . VAL A 1 92 ? 8.978 4.930 4.761 1.00 47.44 92 VAL A C 1
ATOM 653 O O . VAL A 1 92 ? 8.025 5.442 5.345 1.00 47.44 92 VAL A O 1
ATOM 656 N N . VAL A 1 93 ? 10.231 5.183 5.146 1.00 49.59 93 VAL A N 1
ATOM 657 C CA . VAL A 1 93 ? 10.546 5.848 6.426 1.00 49.59 93 VAL A CA 1
ATOM 658 C C . VAL A 1 93 ? 10.233 7.355 6.414 1.00 49.59 93 VAL A C 1
ATOM 660 O O . VAL A 1 93 ? 9.883 7.915 7.449 1.00 49.59 93 VAL A O 1
ATOM 663 N N . ALA A 1 94 ? 10.284 8.017 5.254 1.00 49.38 94 ALA A N 1
ATOM 664 C CA . ALA A 1 94 ? 10.136 9.473 5.171 1.00 49.38 94 ALA A CA 1
ATOM 665 C C . ALA A 1 94 ? 8.680 9.963 5.314 1.00 49.38 94 ALA A C 1
ATOM 667 O O . ALA A 1 94 ? 8.436 10.994 5.933 1.00 49.38 94 ALA A O 1
ATOM 668 N N . THR A 1 95 ? 7.697 9.229 4.781 1.00 51.28 95 THR A N 1
ATOM 669 C CA . THR A 1 95 ? 6.293 9.684 4.762 1.00 51.28 95 THR A CA 1
ATOM 670 C C . THR A 1 95 ? 5.579 9.447 6.094 1.00 51.28 95 THR A C 1
ATOM 672 O O . THR A 1 95 ? 4.788 10.283 6.518 1.00 51.28 95 THR A O 1
ATOM 675 N N . LEU A 1 96 ? 5.891 8.351 6.797 1.00 49.72 96 LEU A N 1
ATOM 676 C CA . LEU A 1 96 ? 5.315 8.062 8.119 1.00 49.72 96 LEU A CA 1
ATOM 677 C C . LEU A 1 96 ? 6.003 8.839 9.250 1.00 49.72 96 LEU A C 1
ATOM 679 O O . LEU A 1 96 ? 5.360 9.148 10.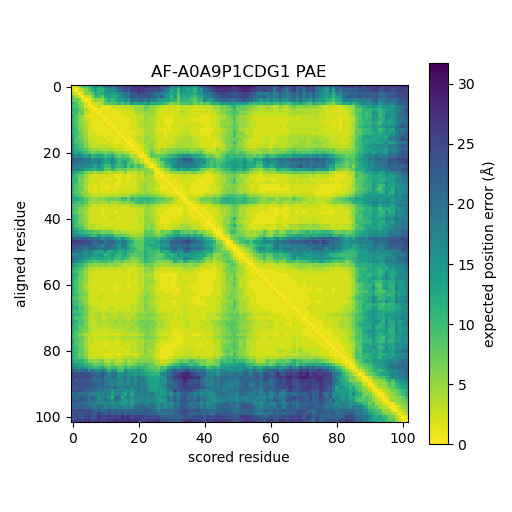251 1.00 49.72 96 LEU A O 1
ATOM 683 N N . GLY A 1 97 ? 7.281 9.204 9.087 1.00 45.97 97 GLY A N 1
ATOM 684 C CA . GLY A 1 97 ? 7.997 10.054 10.044 1.00 45.97 97 GLY A CA 1
ATOM 685 C C . GLY A 1 97 ? 7.360 11.438 10.207 1.00 45.97 97 GLY A C 1
ATOM 686 O O . GLY A 1 97 ? 7.278 11.943 11.323 1.00 45.97 97 GLY A O 1
ATOM 687 N N . ASN A 1 98 ? 6.814 11.999 9.125 1.00 46.62 98 ASN A N 1
ATOM 688 C CA . ASN A 1 98 ? 6.179 13.321 9.130 1.00 46.62 98 ASN A CA 1
ATOM 689 C C . ASN A 1 98 ? 4.735 13.326 9.670 1.00 46.62 98 ASN A C 1
ATOM 691 O O . ASN A 1 98 ? 4.187 14.396 9.904 1.00 46.62 98 ASN A O 1
ATOM 695 N N . LEU A 1 99 ? 4.115 12.158 9.880 1.00 42.56 99 LEU A N 1
ATOM 696 C CA . LEU A 1 99 ? 2.791 12.033 10.511 1.00 42.56 99 LEU A CA 1
ATOM 697 C C . LEU A 1 99 ? 2.872 11.908 12.045 1.00 42.56 99 LEU A C 1
ATOM 699 O O . LEU A 1 99 ? 1.840 11.884 12.708 1.00 42.56 99 LEU A O 1
ATOM 703 N N . ARG A 1 100 ? 4.081 11.801 12.619 1.00 33.44 100 ARG A N 1
ATOM 704 C CA . ARG A 1 100 ? 4.310 11.618 14.067 1.00 33.44 100 ARG A CA 1
ATOM 705 C C . ARG A 1 100 ? 5.036 12.775 14.758 1.00 33.44 100 ARG A C 1
ATOM 707 O O . ARG A 1 100 ? 5.335 12.665 15.945 1.00 33.44 100 ARG A O 1
ATOM 714 N N . THR A 1 101 ? 5.318 13.870 14.062 1.00 30.97 101 THR A N 1
ATOM 715 C CA . THR A 1 101 ? 5.812 15.100 14.696 1.00 30.97 101 THR A CA 1
ATOM 716 C C . THR A 1 101 ? 4.647 16.070 14.921 1.00 30.97 101 THR A C 1
ATOM 718 O O . THR A 1 101 ? 3.893 16.274 13.971 1.00 30.97 101 THR A O 1
ATOM 721 N N . PRO A 1 102 ? 4.478 16.606 16.148 1.00 38.91 102 PRO A N 1
ATOM 722 C CA . PRO A 1 102 ? 3.390 17.521 16.503 1.00 38.91 102 PRO A CA 1
ATOM 723 C C . PRO A 1 102 ? 3.425 18.840 15.724 1.00 38.91 102 PRO A C 1
ATOM 725 O O . PRO A 1 102 ? 4.527 19.237 15.275 1.00 38.91 102 PRO A O 1
#

Nearest PDB structures (foldseek):
  3r2n-assembly1_C  TM=7.820E-01  e=4.768E-04  Mycobacterium leprae Br4923
  3dmo-assembly1_C  TM=8.180E-01  e=1.009E-03  Burkholderia pseudomallei
  7zob-assembly2_E  TM=7.473E-01  e=2.399E-04  uncultured bacterium
  3mpz-assembly1_B  TM=8.009E-01  e=1.562E-03  Mycolicibacterium smegmatis MC2 155
  1jtk-assembly1_A  TM=8.545E-01  e=5.116E-03  Bacillus subtilis

Foldseek 3Di:
DDDPVVFQVVQVVQQVVADDPDPQEKKKKKWFDFPVDIFIFIKHYDDDYQPDPPIDHRVNRRVVRCVVVVHDPVRGPDMHMGIDPRNPDDDDCVPVVVVPDD

Mean predicted aligned error: 9.21 Å

Radius of gyration: 13.18 Å; Cα contacts (8 Å, |Δi|>4): 203; chains: 1; bounding box: 30×29×34 Å

pLDDT: mean 75.6, std 18.76, range [30.97, 94.75]

Secondary structure (DSSP, 8-state):
---HHHHHHHHHHHHTT-EESSTTS--EEEEEEETTEEEEEE-EESSSSTTSTT-B-HHHHHHHHHHHTT--GGG--EEEEEE-TT-TTSSSHHHHHTTS--

Organism: NCBI:txid2562237

Solvent-accessible surface area (backb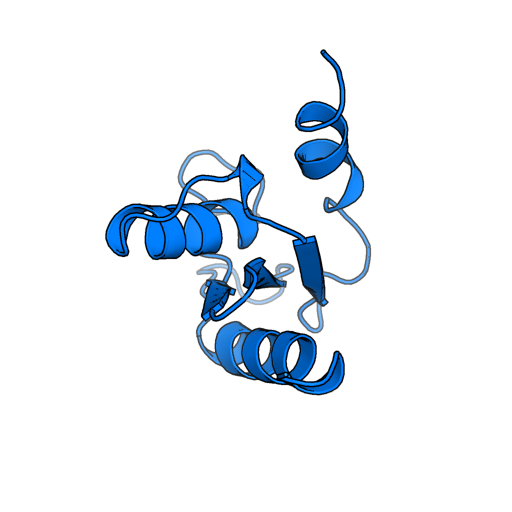one atoms only — not comparable to full-atom values): 5723 Å² total; per-residue (Å²): 130,82,56,82,62,56,41,47,51,49,6,50,60,35,34,80,68,34,44,58,76,54,88,84,52,40,38,29,9,18,14,40,31,33,99,90,48,77,27,55,9,32,17,38,24,70,50,91,37,56,86,33,94,81,27,37,38,16,63,58,41,13,50,51,53,31,46,76,70,78,50,57,84,87,51,54,78,45,77,33,79,34,66,31,100,62,26,80,83,81,78,70,68,68,67,59,54,66,75,72,59,133